Protein AF-A0A8D8B7C9-F1 (afdb_monomer)

Solvent-accessible surface area (backbone atoms only — not comparable to full-atom values): 8525 Å² total; per-residue (Å²): 134,60,73,68,59,58,44,65,77,42,42,70,59,55,51,51,50,50,52,49,50,54,52,50,52,53,52,49,51,52,52,48,53,50,51,50,52,52,51,51,52,49,51,51,50,59,73,62,40,43,78,42,57,62,85,55,77,93,59,80,90,53,69,95,54,54,70,44,76,46,68,85,86,81,70,84,76,58,47,71,43,76,97,74,72,44,74,42,88,53,95,72,89,80,90,82,82,73,45,82,40,80,44,81,46,79,48,77,48,81,64,81,82,62,103,82,61,98,69,77,58,77,46,75,49,79,45,78,46,78,47,81,83

Secondary structure (DSSP, 8-state):
--HHHHHHHTHHHHHHHHHHHHHHHHHHHHHHHHHHHHHHHHHHHHHHPEEEETTSPP-GGGTTS-EEEE-PPPPSSPEEEGGGTEEE--S--------EEEEEEEEEEE----TT-S---EEEEEEEEEEE-

InterPro domains:
  IPR012430 Transmembrane protein 43 family [PTHR13416] (4-133)

Foldseek 3Di:
DDPVVVCVVCVVVVVVVVVVVVVVVVVVVVVVVVVVVVVVVVVVLVVQEDEDEPPDDDDPVCVPTHYDYDYDDADDAWDADVVVGDTGRDPDDDDDDKDFDKDKDKDWDFDDDDPPDPDGPTDIDIDIDTDID

Nearest PDB structures (foldseek):
  3b07-assembly1_C  TM=4.022E-01  e=5.736E+00  Staphylococcus aureus subsp. aureus Mu50
  8jx2-assembly1_D  TM=3.044E-01  e=7.410E+00  Staphylococcus aureus
  4p24-assembly1_F  TM=3.008E-01  e=9.573E+00  Staphylococcus aureus subsp. aureus Mu50

Radius of gyration: 31.62 Å; Cα contacts (8 Å, |Δi|>4): 103; chains: 1; bounding box: 85×30×67 Å

Mean predicted aligned error: 12.76 Å

Structure (mmCIF, N/CA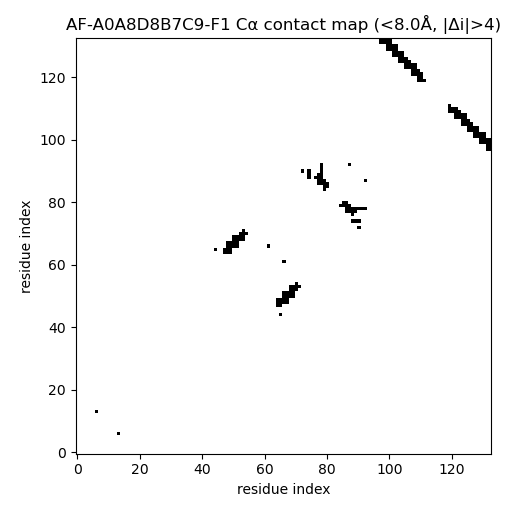/C/O backbone):
data_AF-A0A8D8B7C9-F1
#
_entry.id   AF-A0A8D8B7C9-F1
#
loop_
_atom_site.group_PDB
_atom_site.id
_atom_site.type_symbol
_atom_site.label_atom_id
_atom_site.label_alt_id
_atom_site.label_comp_id
_atom_site.label_asym_id
_atom_site.label_entity_id
_atom_site.label_seq_id
_atom_site.pdbx_PDB_ins_code
_atom_site.Cartn_x
_atom_site.Cartn_y
_atom_site.Cartn_z
_atom_site.occupancy
_atom_site.B_iso_or_equiv
_atom_site.auth_seq_id
_atom_site.auth_comp_id
_atom_site.auth_asym_id
_atom_site.auth_atom_id
_atom_site.pdbx_PDB_model_num
ATOM 1 N N . MET A 1 1 ? 55.943 -3.369 -12.521 1.00 52.41 1 MET A N 1
ATOM 2 C CA . MET A 1 1 ? 55.113 -2.208 -12.907 1.00 52.41 1 MET A CA 1
ATOM 3 C C . MET A 1 1 ? 54.452 -1.710 -11.633 1.00 52.41 1 MET A C 1
ATOM 5 O O . MET A 1 1 ? 53.649 -2.435 -11.064 1.00 52.41 1 MET A O 1
ATOM 9 N N . ASN A 1 2 ? 54.926 -0.595 -11.080 1.00 59.25 2 ASN A N 1
ATOM 10 C CA . ASN A 1 2 ? 54.588 -0.198 -9.711 1.00 59.25 2 ASN A CA 1
ATOM 11 C C . ASN A 1 2 ? 53.161 0.364 -9.653 1.00 59.25 2 ASN A C 1
ATOM 13 O O . ASN A 1 2 ? 52.805 1.220 -10.456 1.00 59.25 2 ASN A O 1
ATOM 17 N N . CYS A 1 3 ? 52.359 -0.096 -8.688 1.00 61.41 3 CYS A N 1
ATOM 18 C CA . CYS A 1 3 ? 50.959 0.314 -8.475 1.00 61.41 3 CYS A CA 1
ATOM 19 C C . CYS A 1 3 ? 50.785 1.848 -8.371 1.00 61.41 3 CYS A C 1
ATOM 21 O O . CYS A 1 3 ? 49.760 2.421 -8.737 1.00 61.41 3 CYS A O 1
ATOM 23 N N . THR A 1 4 ? 51.837 2.533 -7.927 1.00 70.31 4 THR A N 1
ATOM 24 C CA . THR A 1 4 ? 51.920 3.991 -7.811 1.00 70.31 4 THR A CA 1
ATOM 25 C C . THR A 1 4 ? 51.973 4.716 -9.163 1.00 70.31 4 THR A C 1
ATOM 27 O O . THR A 1 4 ? 51.430 5.812 -9.283 1.00 70.31 4 THR A O 1
ATOM 30 N N . GLU A 1 5 ? 52.565 4.109 -10.196 1.00 66.69 5 GLU A N 1
ATOM 31 C CA . GLU A 1 5 ? 52.658 4.668 -11.556 1.00 66.69 5 GLU A CA 1
ATOM 32 C C . GLU A 1 5 ? 51.298 4.603 -12.271 1.00 66.69 5 GLU A C 1
ATOM 34 O O . GLU A 1 5 ? 50.846 5.573 -12.883 1.00 66.69 5 GLU A O 1
ATOM 39 N N . THR A 1 6 ? 50.582 3.485 -12.112 1.00 67.56 6 THR A N 1
ATOM 40 C CA . THR A 1 6 ? 49.223 3.304 -12.648 1.00 67.56 6 THR A CA 1
ATOM 41 C C . THR A 1 6 ? 48.208 4.236 -11.981 1.00 67.56 6 THR A C 1
ATOM 43 O O . THR A 1 6 ? 47.317 4.761 -12.649 1.00 67.56 6 THR A O 1
ATOM 46 N N . LEU A 1 7 ? 48.373 4.506 -10.680 1.00 62.72 7 LEU A N 1
ATOM 47 C CA . LEU A 1 7 ? 47.547 5.454 -9.925 1.00 62.72 7 LEU A CA 1
ATOM 48 C C . LEU A 1 7 ? 47.747 6.901 -10.385 1.00 62.72 7 LEU A C 1
ATOM 50 O O . LEU A 1 7 ? 46.770 7.634 -10.504 1.00 62.72 7 LEU A O 1
ATOM 54 N N . LYS A 1 8 ? 48.985 7.306 -10.693 1.00 67.50 8 LYS A N 1
ATOM 55 C CA . LYS A 1 8 ? 49.274 8.640 -11.243 1.00 67.50 8 LYS A CA 1
ATOM 56 C C . LYS A 1 8 ? 48.687 8.829 -12.642 1.00 67.50 8 LYS A C 1
ATOM 58 O O . LYS A 1 8 ? 48.108 9.874 -12.916 1.00 67.50 8 LYS A O 1
ATOM 63 N N . SER A 1 9 ? 48.784 7.817 -13.508 1.00 74.56 9 SER A N 1
ATOM 64 C CA . SER A 1 9 ? 48.241 7.888 -14.874 1.00 74.56 9 SER A CA 1
ATOM 65 C C . SER A 1 9 ? 46.703 7.938 -14.905 1.00 74.56 9 SER A C 1
ATOM 67 O O . SER A 1 9 ? 46.122 8.606 -15.757 1.00 74.56 9 SER A O 1
ATOM 69 N N . CYS A 1 10 ? 46.030 7.291 -13.945 1.00 80.00 10 CYS A N 1
ATOM 70 C CA . CYS A 1 10 ? 44.565 7.216 -13.870 1.00 80.00 10 CYS A CA 1
ATOM 71 C C . CYS A 1 10 ? 43.935 8.007 -12.705 1.00 80.00 10 CYS A C 1
ATOM 73 O O . CYS A 1 10 ? 42.772 7.768 -12.386 1.00 80.00 10 CYS A O 1
ATOM 75 N N . TRP A 1 11 ? 44.655 8.960 -12.104 1.00 84.69 11 TRP A N 1
ATOM 76 C CA . TRP A 1 11 ? 44.276 9.635 -10.849 1.00 84.69 11 TRP A CA 1
AT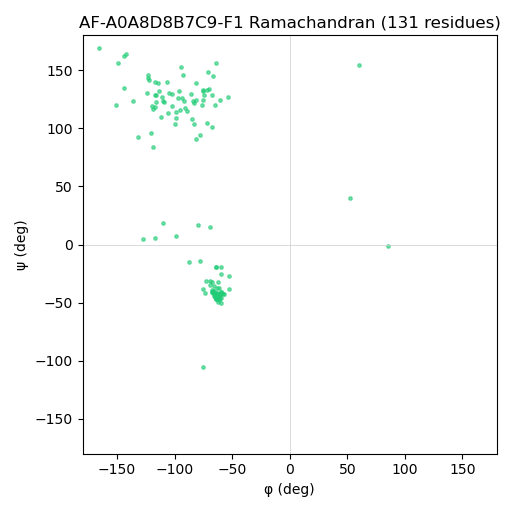OM 77 C C . TRP A 1 11 ? 42.859 10.235 -10.845 1.00 84.69 11 TRP A C 1
ATOM 79 O O . TRP A 1 11 ? 42.141 10.135 -9.852 1.00 84.69 11 TRP A O 1
ATOM 89 N N . LEU A 1 12 ? 42.429 10.801 -11.978 1.00 88.19 12 LEU A N 1
ATOM 90 C 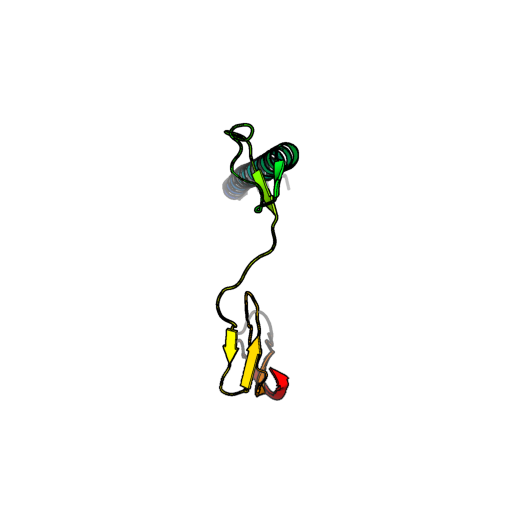CA . LEU A 1 12 ? 41.096 11.380 -12.139 1.00 88.19 12 LEU A CA 1
ATOM 91 C C . LEU A 1 12 ? 39.991 10.319 -12.019 1.00 88.19 12 LEU A C 1
ATOM 93 O O . LEU A 1 12 ? 38.979 10.551 -11.362 1.00 88.19 12 LEU A O 1
ATOM 97 N N . LYS A 1 13 ? 40.188 9.136 -12.616 1.00 90.19 13 LYS A N 1
ATOM 98 C CA . LYS A 1 13 ? 39.208 8.039 -12.569 1.00 90.19 13 LYS A CA 1
ATOM 99 C C . LYS A 1 13 ? 39.086 7.480 -11.155 1.00 90.19 13 LYS A C 1
ATOM 101 O O . LYS A 1 13 ? 37.977 7.218 -10.700 1.00 90.19 13 LYS A O 1
ATOM 106 N N . THR A 1 14 ? 40.205 7.341 -10.446 1.00 89.50 14 THR A N 1
ATOM 107 C CA . THR A 1 14 ? 40.219 6.890 -9.049 1.00 89.50 14 THR A CA 1
ATOM 108 C C . THR A 1 14 ? 39.548 7.897 -8.119 1.00 89.50 14 THR A C 1
ATOM 110 O O . THR A 1 14 ? 38.788 7.490 -7.245 1.00 89.50 14 THR A O 1
ATOM 113 N N . LEU A 1 15 ? 39.760 9.201 -8.332 1.00 91.88 15 LEU A N 1
ATOM 114 C CA . LEU A 1 15 ? 39.091 10.256 -7.566 1.00 91.88 15 LEU A CA 1
ATOM 115 C C . LEU A 1 15 ? 37.572 10.242 -7.786 1.00 91.88 15 LEU A C 1
ATOM 117 O O . LEU A 1 15 ? 36.813 10.266 -6.821 1.00 91.88 15 LEU A O 1
ATOM 121 N N . ILE A 1 16 ? 37.125 10.152 -9.043 1.00 95.00 16 ILE A N 1
ATOM 122 C CA . ILE A 1 16 ? 35.696 10.057 -9.375 1.00 95.00 16 ILE A CA 1
ATOM 123 C C . ILE A 1 16 ? 35.088 8.791 -8.760 1.00 95.00 16 ILE A C 1
ATOM 125 O O . ILE A 1 16 ? 34.018 8.861 -8.160 1.00 95.00 16 ILE A O 1
ATOM 129 N N . GLY A 1 17 ? 35.779 7.651 -8.849 1.00 95.00 17 GLY A N 1
ATOM 130 C CA . GLY A 1 17 ? 35.342 6.402 -8.224 1.00 95.00 17 GLY A CA 1
ATOM 131 C C . GLY A 1 17 ? 35.193 6.520 -6.706 1.00 95.00 17 GLY A C 1
ATOM 132 O O . GLY A 1 17 ? 34.202 6.050 -6.155 1.00 95.00 17 GLY A O 1
ATOM 133 N N . LEU A 1 18 ? 36.124 7.204 -6.033 1.00 95.12 18 LEU A N 1
ATOM 134 C CA . LEU A 1 18 ? 36.048 7.451 -4.592 1.00 95.12 18 LEU A CA 1
ATOM 135 C C . LEU A 1 18 ? 34.859 8.353 -4.228 1.00 95.12 18 LEU A C 1
ATOM 137 O O . LEU A 1 18 ? 34.140 8.062 -3.275 1.00 95.12 18 LEU A O 1
ATOM 141 N N . ILE A 1 19 ? 34.620 9.415 -5.003 1.00 96.81 19 ILE A N 1
ATOM 142 C CA . ILE A 1 19 ? 33.471 10.309 -4.804 1.00 96.81 19 ILE A CA 1
ATOM 143 C C . ILE A 1 19 ? 32.158 9.544 -4.991 1.00 96.81 19 ILE A C 1
ATOM 145 O O . ILE A 1 19 ? 31.268 9.658 -4.153 1.00 96.81 19 ILE A O 1
ATOM 149 N N . LEU A 1 20 ? 32.042 8.741 -6.053 1.00 97.06 20 LEU A N 1
ATOM 150 C CA . LEU A 1 20 ? 30.854 7.926 -6.311 1.00 97.06 20 LEU A CA 1
ATOM 151 C C . LEU A 1 20 ? 30.624 6.883 -5.215 1.00 97.06 20 LEU A C 1
ATOM 153 O O . LEU A 1 20 ? 29.478 6.663 -4.835 1.00 97.06 20 LEU A O 1
ATOM 157 N N . LEU A 1 21 ? 31.689 6.283 -4.676 1.00 97.12 21 LEU A N 1
ATOM 158 C CA . LEU A 1 21 ? 31.594 5.348 -3.556 1.00 97.12 21 LEU A CA 1
ATOM 159 C C . LEU A 1 21 ? 31.028 6.046 -2.316 1.00 97.12 21 LEU A C 1
ATOM 161 O O . LEU A 1 21 ? 30.070 5.556 -1.726 1.00 97.12 21 LEU A O 1
ATOM 165 N N . ILE A 1 22 ? 31.570 7.210 -1.947 1.00 97.75 22 ILE A N 1
ATOM 166 C CA . ILE A 1 22 ? 31.090 7.974 -0.787 1.00 97.75 22 ILE A CA 1
ATOM 167 C C . ILE A 1 22 ? 29.640 8.423 -1.001 1.00 97.75 22 ILE A C 1
ATOM 169 O O . ILE A 1 22 ? 28.803 8.239 -0.121 1.00 97.75 22 ILE A O 1
ATOM 173 N N . ALA A 1 23 ? 29.325 8.969 -2.177 1.00 97.88 23 ALA A N 1
ATOM 174 C CA . ALA A 1 23 ? 27.976 9.410 -2.510 1.00 97.88 23 ALA A CA 1
ATOM 175 C C . ALA A 1 23 ? 26.972 8.247 -2.465 1.00 97.88 23 ALA A C 1
ATOM 177 O O . ALA A 1 23 ? 25.917 8.379 -1.847 1.00 97.88 23 ALA A O 1
ATOM 178 N N . GLY A 1 24 ? 27.318 7.099 -3.057 1.00 97.69 24 GLY A N 1
ATOM 179 C CA . GLY A 1 24 ? 26.500 5.888 -3.032 1.00 97.69 24 GLY A CA 1
ATOM 180 C C . GLY A 1 24 ? 26.246 5.393 -1.610 1.00 97.69 24 GLY A C 1
ATOM 181 O O . GLY A 1 24 ? 25.097 5.148 -1.250 1.00 97.69 24 GLY A O 1
ATOM 182 N N . SER A 1 25 ? 27.284 5.339 -0.772 1.00 9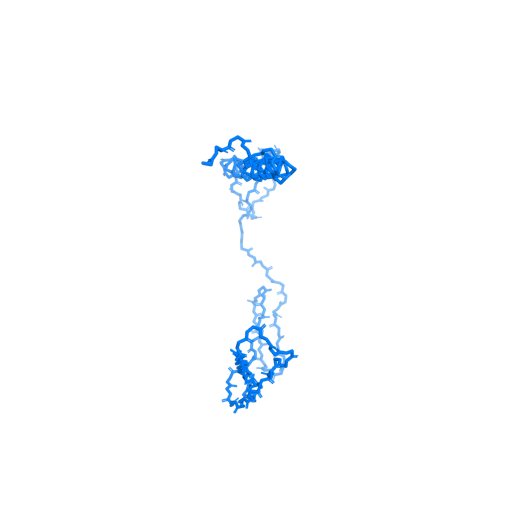7.44 25 SER A N 1
ATOM 183 C CA . SER A 1 25 ? 27.151 4.973 0.643 1.00 97.44 25 SER A CA 1
ATOM 184 C C . SER A 1 25 ? 26.237 5.933 1.411 1.00 97.44 25 SER A C 1
ATOM 186 O O . SER A 1 25 ? 25.388 5.481 2.175 1.00 97.44 25 SER A O 1
ATOM 188 N N . CYS A 1 26 ? 26.346 7.246 1.182 1.00 97.50 26 CYS A N 1
ATOM 189 C CA . CYS A 1 26 ? 25.453 8.232 1.798 1.00 97.50 26 CYS A CA 1
ATOM 190 C C . CYS A 1 26 ? 23.991 8.046 1.366 1.00 97.50 26 CYS A C 1
ATOM 192 O O . CYS A 1 26 ? 23.091 8.134 2.202 1.00 97.50 26 CYS A O 1
ATOM 194 N N . VAL A 1 27 ? 23.741 7.774 0.080 1.00 97.69 27 VAL A N 1
ATOM 195 C CA . VAL A 1 27 ? 22.385 7.513 -0.433 1.00 97.69 27 VAL A CA 1
ATOM 196 C C . VAL A 1 27 ? 21.801 6.240 0.178 1.00 97.69 27 VAL A C 1
ATOM 198 O O . VAL A 1 27 ? 20.644 6.242 0.595 1.00 97.69 27 VAL A O 1
ATOM 201 N N . LEU A 1 28 ? 22.593 5.169 0.271 1.00 96.50 28 LEU A N 1
ATOM 202 C CA . LEU A 1 28 ? 22.163 3.922 0.905 1.00 96.50 28 LEU A CA 1
ATOM 203 C C . LEU A 1 28 ? 21.812 4.143 2.376 1.00 96.50 28 LEU A C 1
ATOM 205 O O . LEU A 1 28 ? 20.715 3.783 2.793 1.00 96.50 28 LEU A O 1
ATOM 209 N N . PHE A 1 29 ? 22.679 4.828 3.124 1.00 97.12 29 PHE A N 1
ATOM 210 C CA . PHE A 1 29 ? 22.422 5.140 4.527 1.00 97.12 29 PHE A CA 1
ATOM 211 C C . PHE A 1 29 ? 21.149 5.976 4.710 1.00 97.12 29 PHE A C 1
ATOM 213 O O . PHE A 1 29 ? 20.355 5.707 5.608 1.00 97.12 29 PHE A O 1
ATOM 220 N N . TYR A 1 30 ? 20.906 6.960 3.839 1.00 97.19 30 TYR A N 1
ATOM 221 C CA . TYR A 1 30 ? 19.677 7.754 3.880 1.00 97.19 30 TYR A CA 1
ATOM 222 C C . TYR A 1 30 ? 18.423 6.904 3.622 1.00 97.19 30 TYR A C 1
ATOM 224 O O . TYR A 1 30 ? 17.416 7.052 4.319 1.00 97.19 30 TYR A O 1
ATOM 232 N N . ASN A 1 31 ? 18.484 5.995 2.645 1.00 97.06 31 ASN A N 1
ATOM 233 C CA . ASN A 1 31 ? 17.376 5.094 2.335 1.00 97.06 31 ASN A CA 1
ATOM 234 C C . ASN A 1 31 ? 17.087 4.133 3.494 1.00 97.06 31 ASN A C 1
ATOM 236 O O . ASN A 1 31 ? 15.926 3.958 3.864 1.00 97.06 31 ASN A O 1
ATOM 240 N N . GLU A 1 32 ? 18.126 3.554 4.095 1.00 96.06 32 GLU A N 1
ATOM 241 C CA . GLU A 1 32 ? 17.993 2.658 5.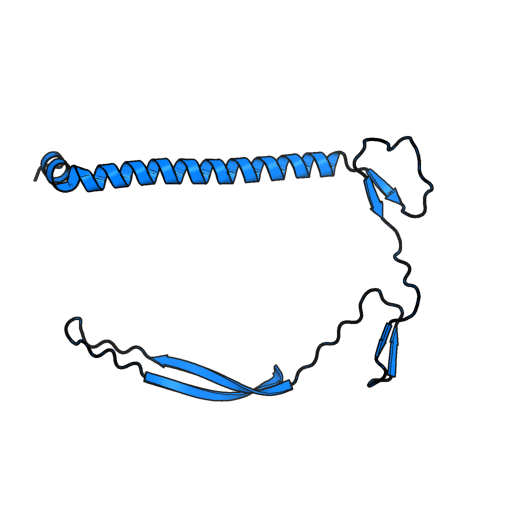245 1.00 96.06 32 GLU A CA 1
ATOM 242 C C . GLU A 1 32 ? 17.466 3.393 6.478 1.00 96.06 32 GLU A C 1
ATOM 244 O O . GLU A 1 32 ? 16.527 2.920 7.113 1.00 96.06 32 GLU A O 1
ATOM 249 N N . ALA A 1 33 ? 17.988 4.585 6.780 1.00 95.69 33 ALA A N 1
ATOM 250 C CA . ALA A 1 33 ? 17.509 5.397 7.895 1.00 95.69 33 ALA A CA 1
ATOM 251 C C . ALA A 1 33 ? 16.017 5.735 7.753 1.00 95.69 33 ALA A C 1
ATOM 253 O O . ALA A 1 33 ? 15.261 5.639 8.723 1.00 95.69 33 ALA A O 1
ATOM 254 N N . ARG A 1 34 ? 15.565 6.072 6.536 1.00 95.94 34 ARG A N 1
ATOM 255 C CA . ARG A 1 34 ? 14.140 6.287 6.257 1.00 95.94 34 ARG A CA 1
ATOM 256 C C . ARG A 1 34 ? 13.334 5.002 6.459 1.00 95.94 34 ARG A C 1
ATOM 258 O O . ARG A 1 34 ? 12.290 5.060 7.101 1.00 95.94 34 ARG A O 1
ATOM 265 N N . ALA A 1 35 ? 13.815 3.867 5.950 1.00 94.94 35 ALA A N 1
ATOM 266 C CA . ALA A 1 35 ? 13.137 2.580 6.099 1.00 94.94 35 ALA A CA 1
ATOM 267 C C . ALA A 1 35 ? 12.992 2.175 7.577 1.00 94.94 35 ALA A C 1
ATOM 269 O O . ALA A 1 35 ? 11.907 1.782 8.010 1.00 94.94 35 ALA A O 1
ATOM 270 N N . ILE A 1 36 ? 14.049 2.349 8.373 1.00 95.81 36 ILE A N 1
ATOM 271 C CA . ILE A 1 36 ? 14.038 2.077 9.814 1.00 95.81 36 ILE A CA 1
ATOM 272 C C . ILE A 1 36 ? 13.065 3.016 10.527 1.00 95.81 36 ILE A C 1
ATOM 274 O O . ILE A 1 36 ? 12.235 2.547 11.299 1.00 95.81 36 ILE A O 1
ATOM 278 N N . SER A 1 37 ? 13.107 4.321 10.237 1.00 94.75 37 SER A N 1
ATOM 279 C CA . SER A 1 37 ? 12.181 5.286 10.840 1.00 94.75 37 SER A CA 1
ATOM 280 C C . SER A 1 37 ? 10.724 4.916 10.570 1.00 94.75 37 SER A C 1
ATOM 282 O O . SER A 1 37 ? 9.914 4.980 11.490 1.00 94.75 37 SER A O 1
ATOM 284 N N . THR A 1 38 ? 10.396 4.493 9.343 1.00 95.31 38 THR A N 1
ATOM 285 C CA . THR A 1 38 ? 9.035 4.056 9.009 1.00 95.31 38 THR A CA 1
ATOM 286 C C . THR A 1 38 ? 8.642 2.771 9.725 1.00 95.31 38 THR A C 1
ATOM 288 O O . THR A 1 38 ? 7.520 2.674 10.215 1.00 95.31 38 THR A O 1
ATOM 291 N N . ALA A 1 39 ? 9.557 1.802 9.822 1.00 95.12 39 ALA A N 1
ATOM 292 C CA . ALA A 1 39 ? 9.293 0.538 10.498 1.00 95.12 39 ALA A CA 1
ATOM 293 C C . ALA A 1 39 ? 9.039 0.755 11.996 1.00 95.12 39 ALA A C 1
ATOM 295 O O . ALA A 1 39 ? 8.048 0.258 12.521 1.00 95.12 39 ALA A O 1
ATOM 296 N N . VAL A 1 40 ? 9.873 1.565 12.657 1.00 95.44 40 VAL A N 1
ATOM 297 C CA . VAL A 1 40 ? 9.712 1.906 14.078 1.00 95.44 40 VAL A CA 1
ATOM 298 C C . VAL A 1 40 ? 8.415 2.675 14.319 1.00 95.44 40 VAL A C 1
ATOM 300 O O . VAL A 1 40 ? 7.660 2.296 15.206 1.00 95.44 40 VAL A O 1
ATOM 303 N N . SER A 1 41 ? 8.104 3.690 13.502 1.00 93.50 41 SER A N 1
ATOM 304 C CA . SER A 1 41 ? 6.848 4.438 13.659 1.00 93.50 41 SER A CA 1
ATOM 305 C C . SER A 1 41 ? 5.612 3.563 13.458 1.00 93.50 41 SER A C 1
ATOM 307 O O . SER A 1 41 ? 4.581 3.802 14.077 1.00 93.50 41 SER A O 1
ATOM 309 N N . LEU A 1 42 ? 5.697 2.555 12.582 1.00 93.25 42 LEU A N 1
ATOM 310 C CA . LEU A 1 42 ? 4.587 1.644 12.328 1.00 93.25 42 LEU A CA 1
ATOM 311 C C . LEU A 1 42 ? 4.411 0.650 13.478 1.00 93.25 42 LEU A C 1
ATOM 313 O O . LEU A 1 42 ? 3.277 0.360 13.838 1.00 93.25 42 LEU A O 1
ATOM 317 N N . GLU A 1 43 ? 5.509 0.161 14.057 1.00 94.06 43 GLU A N 1
ATOM 318 C CA . GLU A 1 43 ? 5.482 -0.712 15.234 1.00 94.06 43 GLU A CA 1
ATOM 319 C C . GLU A 1 43 ? 4.917 0.023 16.457 1.00 94.06 43 GLU A C 1
ATOM 321 O O . GLU A 1 43 ? 4.039 -0.499 17.138 1.00 94.06 43 GLU A O 1
ATOM 326 N N . GLU A 1 44 ? 5.357 1.263 16.695 1.00 90.94 44 GLU A N 1
ATOM 327 C CA . GLU A 1 44 ? 4.823 2.132 17.751 1.00 90.94 44 GLU A CA 1
ATOM 328 C C . GLU A 1 44 ? 3.327 2.390 17.542 1.00 90.94 44 GLU A C 1
ATOM 330 O O . GLU A 1 44 ? 2.517 2.122 18.430 1.00 90.94 44 GLU A O 1
ATOM 335 N N . ALA A 1 45 ? 2.937 2.796 16.329 1.00 90.44 45 ALA A 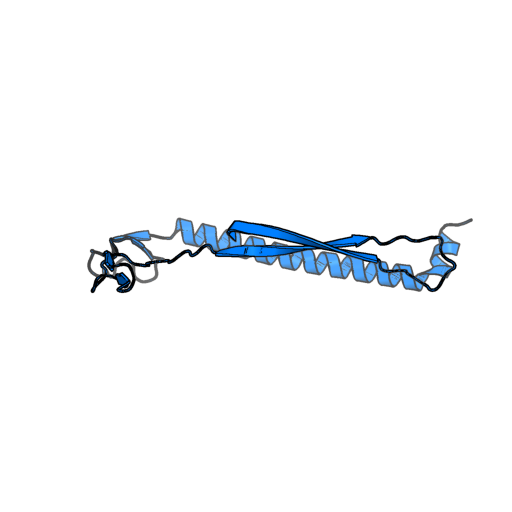N 1
ATOM 336 C CA . ALA A 1 45 ? 1.538 2.989 15.970 1.00 90.44 45 ALA A CA 1
ATOM 337 C C . ALA A 1 45 ? 0.714 1.706 16.159 1.00 90.44 45 ALA A C 1
ATOM 339 O O . ALA A 1 45 ? -0.398 1.755 16.673 1.00 90.44 45 ALA A O 1
ATOM 340 N N . PHE A 1 46 ? 1.238 0.544 15.770 1.00 89.38 46 PHE A N 1
ATOM 341 C CA . PHE A 1 46 ? 0.542 -0.729 15.930 1.00 89.38 46 PHE A CA 1
ATOM 342 C C . PHE A 1 46 ? 0.394 -1.132 17.404 1.00 89.38 46 PHE A C 1
ATOM 344 O O . PHE A 1 46 ? -0.664 -1.627 17.789 1.00 89.38 46 PHE A O 1
ATOM 351 N N . GLY A 1 47 ? 1.416 -0.890 18.231 1.00 88.75 47 GLY A N 1
ATOM 352 C CA . GLY A 1 47 ? 1.390 -1.171 19.667 1.00 88.75 47 GLY A CA 1
ATOM 353 C C . GLY A 1 47 ? 0.446 -0.260 20.456 1.00 88.75 47 GLY A C 1
ATOM 354 O O . GLY A 1 47 ? -0.192 -0.717 21.404 1.00 88.75 47 GLY A O 1
ATOM 355 N N . GLU A 1 48 ? 0.323 1.007 20.057 1.00 89.75 48 GLU A N 1
ATOM 356 C CA . GLU A 1 48 ? -0.574 1.978 20.696 1.00 89.75 48 GLU A CA 1
ATOM 357 C C . GLU A 1 48 ? -2.003 1.972 20.128 1.00 89.75 48 GLU A C 1
ATOM 359 O O . GLU A 1 48 ? -2.920 2.514 20.751 1.00 89.75 48 GLU A O 1
ATOM 364 N N . ALA A 1 49 ? -2.222 1.363 18.958 1.00 91.12 49 ALA A N 1
ATOM 365 C CA . ALA A 1 49 ? -3.520 1.362 18.298 1.00 91.12 49 ALA A CA 1
ATOM 366 C C . ALA A 1 49 ? -4.585 0.610 19.111 1.00 91.12 49 ALA A C 1
ATOM 368 O O . ALA A 1 49 ? -4.525 -0.604 19.319 1.00 91.12 49 ALA A O 1
ATOM 369 N N . VAL A 1 50 ? -5.650 1.319 19.483 1.00 90.75 50 VAL A N 1
ATOM 370 C CA . VAL A 1 50 ? -6.809 0.723 20.151 1.00 90.75 50 VAL A CA 1
ATOM 371 C C . VAL A 1 50 ? -7.838 0.306 19.109 1.00 90.75 50 VAL A C 1
ATOM 373 O O . VAL A 1 50 ? -8.311 1.127 18.324 1.00 90.75 50 VAL A O 1
ATOM 376 N N . THR A 1 51 ? -8.231 -0.971 19.104 1.00 90.00 51 THR A N 1
ATOM 377 C CA . THR A 1 51 ? -9.314 -1.430 18.223 1.00 90.00 51 THR A CA 1
ATOM 378 C C . THR A 1 51 ? -10.676 -1.158 18.856 1.00 90.00 51 THR A C 1
ATOM 380 O O . THR A 1 51 ? -10.970 -1.664 19.939 1.00 90.00 51 THR A O 1
ATOM 383 N N . VAL A 1 52 ? -11.526 -0.396 18.167 1.00 91.44 52 VAL A N 1
ATOM 384 C CA . VAL A 1 52 ? -12.869 -0.017 18.631 1.00 91.44 52 VAL A CA 1
ATOM 385 C C . VAL A 1 52 ? -13.921 -0.479 17.622 1.00 91.44 52 VAL A C 1
ATOM 387 O O . VAL A 1 52 ? -13.702 -0.429 16.410 1.00 91.44 52 VAL A O 1
ATOM 390 N N . SER A 1 53 ? -15.069 -0.958 18.118 1.00 89.19 53 SER A N 1
ATOM 391 C CA . SER A 1 53 ? -16.201 -1.303 17.250 1.00 89.19 53 SER A CA 1
ATOM 392 C C . SER A 1 53 ? -16.829 -0.040 16.667 1.00 89.19 53 SER A C 1
ATOM 394 O O . SER A 1 53 ? -17.112 0.895 17.414 1.00 89.19 53 SER A O 1
ATOM 396 N N . ALA A 1 54 ? -17.104 -0.031 15.363 1.00 85.88 54 ALA A N 1
ATOM 397 C CA . ALA A 1 54 ? -17.795 1.076 14.699 1.00 85.88 54 ALA A CA 1
ATOM 398 C C . ALA A 1 54 ? -19.238 1.279 15.205 1.00 85.88 54 ALA A C 1
ATOM 400 O O . ALA A 1 54 ? -19.797 2.357 15.033 1.00 85.88 54 ALA A O 1
ATOM 401 N N . ASP A 1 55 ? -19.821 0.262 15.848 1.00 85.88 55 ASP A N 1
ATOM 402 C CA . ASP A 1 55 ? -21.173 0.323 16.413 1.00 85.88 55 ASP A CA 1
ATOM 403 C C . ASP A 1 55 ? -21.227 1.080 17.753 1.00 85.88 55 ASP A C 1
ATOM 405 O O . ASP A 1 55 ? -22.308 1.423 18.235 1.00 85.88 55 ASP A O 1
ATOM 409 N N . ASN A 1 56 ? -20.072 1.329 18.382 1.00 84.75 56 ASN A N 1
ATOM 410 C CA . ASN A 1 56 ? -20.015 2.013 19.668 1.00 84.75 56 ASN A CA 1
ATOM 411 C C . ASN A 1 56 ? -20.103 3.538 19.484 1.00 84.75 56 ASN A C 1
ATOM 413 O O . ASN A 1 56 ? -19.451 4.089 18.594 1.00 84.75 56 ASN A O 1
ATOM 417 N N . PRO A 1 57 ? -20.853 4.248 20.347 1.00 81.25 57 PRO A N 1
ATOM 418 C CA . PRO A 1 57 ? -20.870 5.703 20.333 1.00 81.25 57 PRO A CA 1
ATOM 419 C C . PRO A 1 57 ? -19.492 6.268 20.694 1.00 81.25 57 PRO A C 1
ATOM 421 O O . PRO A 1 57 ? -18.692 5.625 21.375 1.00 81.25 57 PRO A O 1
ATOM 424 N N . TYR A 1 58 ? -19.242 7.502 20.258 1.00 81.31 58 TYR A N 1
ATOM 425 C CA . TYR A 1 58 ? -18.018 8.235 20.567 1.00 81.31 58 TYR A CA 1
ATOM 426 C C . TYR A 1 58 ? -17.750 8.290 22.080 1.00 81.31 58 TYR A C 1
ATOM 428 O O . TYR A 1 58 ? -18.598 8.749 22.849 1.00 81.31 58 TYR A O 1
ATOM 436 N N . ASP A 1 59 ? -16.550 7.875 22.488 1.00 85.56 59 ASP A N 1
ATOM 437 C CA . ASP A 1 59 ? -16.072 7.954 23.868 1.00 85.56 59 ASP A CA 1
ATOM 438 C C . ASP A 1 59 ? -14.863 8.898 23.938 1.00 85.56 59 ASP A C 1
ATOM 440 O O . ASP A 1 59 ? -13.842 8.677 23.283 1.00 85.56 59 ASP A O 1
ATOM 444 N N . ARG A 1 60 ? -14.968 9.944 24.769 1.00 87.12 60 ARG A N 1
ATOM 445 C CA . ARG A 1 60 ? -13.903 10.942 24.985 1.00 87.12 60 ARG A CA 1
ATOM 446 C C . ARG A 1 60 ? -12.608 10.327 25.515 1.00 87.12 60 ARG A C 1
ATOM 448 O O . ARG A 1 60 ? -11.555 10.941 25.416 1.00 87.12 60 ARG A O 1
ATOM 455 N N . ARG A 1 61 ? -12.664 9.120 26.084 1.00 87.38 61 ARG A N 1
ATOM 456 C CA . ARG A 1 61 ? -11.491 8.414 26.622 1.00 87.38 61 ARG A CA 1
ATOM 457 C C . ARG A 1 61 ? -10.443 8.053 25.569 1.00 87.38 61 ARG A C 1
ATOM 459 O O . ARG A 1 61 ? -9.312 7.783 25.955 1.00 87.38 61 ARG A O 1
ATOM 466 N N . PHE A 1 62 ? -10.807 8.035 24.287 1.00 85.44 62 PHE A N 1
ATOM 467 C CA . PHE A 1 62 ? -9.885 7.745 23.185 1.00 85.44 62 PHE A CA 1
ATOM 468 C C . PHE A 1 62 ? -9.369 9.009 22.473 1.00 85.44 62 PHE A C 1
ATOM 470 O O . PHE A 1 62 ? -8.706 8.905 21.442 1.00 85.44 62 PHE A O 1
ATOM 477 N N . GLU A 1 63 ? -9.666 10.209 22.990 1.00 87.06 63 GLU A N 1
ATOM 478 C CA . GLU A 1 63 ? -9.137 11.460 22.436 1.00 87.06 63 GLU A CA 1
ATOM 479 C C . GLU A 1 63 ? -7.602 11.479 22.491 1.00 87.06 63 GLU A C 1
ATOM 481 O O . GLU A 1 63 ? -6.999 11.316 23.550 1.00 87.06 63 GLU A O 1
ATOM 486 N N . GLY A 1 64 ? -6.966 11.688 21.334 1.00 85.44 64 GLY A N 1
ATOM 487 C CA . GLY A 1 64 ? -5.506 11.717 21.202 1.00 85.44 64 GLY A CA 1
ATOM 488 C C . GLY A 1 64 ? -4.842 10.348 21.019 1.00 85.44 64 GLY A C 1
ATOM 489 O O . GLY A 1 64 ? -3.630 10.303 20.834 1.00 85.44 64 GLY A O 1
ATOM 490 N N . SER A 1 65 ? -5.603 9.250 21.026 1.00 87.81 65 SER A N 1
ATOM 491 C CA . SER A 1 65 ? -5.092 7.904 20.738 1.00 87.81 65 SER A CA 1
ATOM 492 C C . SER A 1 65 ? -5.280 7.522 19.268 1.00 87.81 65 SER A C 1
ATOM 494 O O . SER A 1 65 ? -6.220 7.971 18.606 1.00 87.81 65 SER A O 1
ATOM 496 N N . LEU A 1 66 ? -4.416 6.644 18.753 1.00 90.56 66 LEU A N 1
ATOM 497 C CA . LEU A 1 66 ? -4.621 6.019 17.449 1.00 90.56 66 LEU A CA 1
ATOM 498 C C . LEU A 1 66 ? -5.705 4.938 17.565 1.00 90.56 66 LEU A C 1
ATOM 500 O O . LEU A 1 66 ? -5.600 4.025 18.383 1.00 90.56 66 LEU A O 1
ATOM 504 N N . ILE A 1 67 ? -6.756 5.034 16.748 1.00 91.00 67 ILE A N 1
ATOM 505 C CA . ILE A 1 67 ? -7.899 4.116 16.801 1.00 91.00 67 ILE A CA 1
ATOM 506 C C . ILE A 1 67 ? -7.990 3.324 15.500 1.00 91.00 67 ILE A C 1
ATOM 508 O O . ILE A 1 67 ? -8.042 3.890 14.408 1.00 91.00 67 ILE A O 1
ATOM 512 N N . HIS A 1 68 ? -8.085 2.005 15.628 1.00 90.56 68 HIS A N 1
ATOM 513 C CA . HIS A 1 68 ? -8.439 1.100 14.546 1.00 90.56 68 HIS A CA 1
ATOM 514 C C . HIS A 1 68 ? -9.930 0.749 14.642 1.00 90.56 68 HIS A C 1
ATOM 516 O O . HIS A 1 68 ? -10.360 0.032 15.545 1.00 90.56 68 HIS A O 1
ATOM 522 N N . LEU A 1 69 ? -10.746 1.264 13.721 1.00 90.44 69 LEU A N 1
ATOM 523 C CA . LEU A 1 69 ? -12.183 0.987 13.711 1.00 90.44 69 LEU A CA 1
ATOM 524 C C . LEU A 1 69 ? -12.488 -0.310 12.964 1.00 90.44 69 LEU A C 1
ATOM 526 O O . LEU A 1 69 ? -12.086 -0.491 11.815 1.00 90.44 69 LEU A O 1
ATOM 530 N N . LYS A 1 70 ? -13.258 -1.189 13.603 1.00 90.44 70 LYS A N 1
ATOM 531 C CA . LYS A 1 70 ? -13.731 -2.445 13.018 1.00 90.44 70 LYS A CA 1
ATOM 532 C C . LYS A 1 70 ? -15.250 -2.501 13.091 1.00 90.44 70 LYS A C 1
ATOM 534 O O . LYS A 1 70 ? -15.821 -2.310 14.155 1.00 90.44 70 LYS A O 1
ATOM 539 N N . GLY A 1 71 ? -15.913 -2.818 11.987 1.00 90.19 71 GLY A N 1
ATOM 540 C CA . GLY A 1 71 ? -17.368 -2.942 11.962 1.00 90.19 71 GLY A CA 1
ATOM 541 C C . GLY A 1 71 ? -17.869 -3.633 10.707 1.00 90.19 71 GLY A C 1
ATOM 542 O O . GLY A 1 71 ? -17.109 -3.859 9.762 1.00 90.19 71 GLY A O 1
ATOM 543 N N . SER A 1 72 ? -19.153 -3.983 10.713 1.00 88.12 72 SER A N 1
ATOM 544 C CA . SER A 1 72 ? -19.819 -4.476 9.511 1.00 88.12 72 SER A CA 1
ATOM 545 C C . SER A 1 72 ? -20.015 -3.326 8.527 1.00 88.12 72 SER A C 1
ATOM 547 O O . SER A 1 72 ? -20.489 -2.255 8.900 1.00 88.12 72 SER A O 1
ATOM 549 N N . ILE A 1 73 ? -19.682 -3.546 7.256 1.00 86.81 73 ILE A N 1
ATOM 550 C CA . ILE A 1 73 ? -19.979 -2.579 6.201 1.00 86.81 73 ILE A CA 1
ATOM 551 C C . ILE A 1 73 ? -21.431 -2.746 5.757 1.00 86.81 73 ILE A C 1
ATOM 553 O O . ILE A 1 73 ? -21.854 -3.837 5.377 1.00 86.81 73 ILE A O 1
ATOM 557 N N . VAL A 1 74 ? -22.198 -1.661 5.820 1.00 87.75 74 VAL A N 1
ATOM 558 C CA . VAL A 1 74 ? -23.575 -1.623 5.328 1.00 87.75 74 VAL A CA 1
ATOM 559 C C . VAL A 1 74 ? -23.567 -0.919 3.980 1.00 87.75 74 VAL A C 1
ATOM 561 O O . VAL A 1 74 ? -23.153 0.233 3.870 1.00 87.75 74 VAL A O 1
ATOM 564 N N . THR A 1 75 ? -23.995 -1.625 2.940 1.00 90.94 75 THR A N 1
ATOM 565 C CA . THR A 1 75 ? -24.224 -1.040 1.617 1.00 90.94 75 THR A CA 1
ATOM 566 C C . THR A 1 75 ? -25.683 -0.609 1.511 1.00 90.94 75 THR A C 1
ATOM 568 O O . THR A 1 75 ? -26.551 -1.246 2.106 1.00 90.94 75 THR A O 1
ATOM 571 N N . GLY A 1 76 ? -25.947 0.485 0.794 1.00 90.50 76 GLY A N 1
ATOM 572 C CA . GLY A 1 76 ? -27.303 0.979 0.552 1.00 90.50 76 GLY A CA 1
ATOM 573 C C . GLY A 1 76 ? -28.023 0.122 -0.485 1.00 90.50 76 GLY A C 1
ATOM 574 O O . GLY A 1 76 ? -28.430 -1.004 -0.206 1.00 90.50 76 GLY A O 1
ATOM 575 N N . GLU A 1 77 ? -28.162 0.651 -1.694 1.00 92.81 77 GLU A N 1
ATOM 576 C CA . GLU A 1 77 ? -28.783 -0.067 -2.808 1.00 92.81 77 GLU A CA 1
ATOM 577 C C . GLU A 1 77 ? -27.895 -1.219 -3.323 1.00 92.81 77 GLU A C 1
ATOM 579 O O . GLU A 1 77 ? -26.662 -1.125 -3.261 1.00 92.81 77 GLU A O 1
ATOM 584 N N . PRO A 1 78 ? -28.496 -2.313 -3.832 1.00 93.75 78 PRO A N 1
ATOM 585 C CA . PRO A 1 78 ? -27.747 -3.415 -4.420 1.00 93.75 78 PRO A CA 1
ATOM 586 C C . PRO A 1 78 ? -27.055 -2.974 -5.713 1.00 93.75 78 PRO A C 1
ATOM 588 O O . PRO A 1 78 ? -27.595 -2.200 -6.504 1.00 93.75 78 PRO A O 1
ATOM 591 N N . LEU A 1 79 ? -25.868 -3.521 -5.971 1.00 95.06 79 LEU A N 1
ATOM 592 C CA . LEU A 1 79 ? -25.186 -3.327 -7.247 1.00 95.06 79 LEU A CA 1
ATOM 593 C C . LEU A 1 79 ? -25.867 -4.186 -8.312 1.00 95.06 79 LEU A C 1
ATOM 595 O O . LEU A 1 79 ? -26.118 -5.375 -8.090 1.00 95.06 79 LEU A O 1
ATOM 599 N N . THR A 1 80 ? -26.148 -3.586 -9.468 1.00 94.88 80 THR A N 1
ATOM 600 C CA . THR A 1 80 ? -26.874 -4.237 -10.561 1.00 94.88 80 THR A CA 1
ATOM 601 C C . THR A 1 80 ? -26.071 -4.230 -11.859 1.00 94.88 80 THR A C 1
ATOM 603 O O . THR A 1 80 ? -25.310 -3.306 -12.135 1.00 94.88 80 THR A O 1
ATOM 606 N N . GLU A 1 81 ? -26.228 -5.293 -12.644 1.00 94.44 81 GLU A N 1
ATOM 607 C CA . GLU A 1 81 ? -25.703 -5.421 -14.006 1.00 94.44 81 GLU A CA 1
ATOM 608 C C . GLU A 1 81 ? -26.860 -5.925 -14.895 1.00 94.44 81 GLU A C 1
ATOM 610 O O . GLU A 1 81 ? -27.131 -7.135 -14.937 1.00 94.44 81 GLU A O 1
ATOM 615 N N . PRO A 1 82 ? -27.612 -4.998 -15.526 1.00 93.31 82 PRO A N 1
ATOM 616 C CA . PRO A 1 82 ? -28.854 -5.303 -16.237 1.00 93.31 82 PRO A CA 1
ATOM 617 C C . PRO A 1 82 ? -28.681 -6.268 -17.410 1.00 93.31 82 PRO A C 1
ATOM 619 O O . PRO A 1 82 ? -29.523 -7.146 -17.589 1.00 93.31 82 PRO A O 1
ATOM 622 N N . ASP A 1 83 ? -27.574 -6.161 -18.153 1.00 94.19 83 ASP A N 1
ATOM 623 C CA . ASP A 1 83 ? -27.292 -6.985 -19.341 1.00 94.19 83 ASP A CA 1
ATOM 624 C C . ASP A 1 83 ? -27.249 -8.488 -19.020 1.00 94.19 83 ASP A C 1
ATOM 626 O O . ASP A 1 83 ? -27.508 -9.332 -19.877 1.00 94.19 83 ASP A O 1
ATOM 630 N N . TYR A 1 84 ? -26.937 -8.821 -17.765 1.00 91.12 84 TYR A N 1
ATOM 631 C CA . TYR A 1 84 ? -26.812 -10.190 -17.270 1.00 91.12 84 TYR A CA 1
ATOM 632 C C . TYR A 1 84 ? -27.841 -10.525 -16.181 1.00 91.12 84 TYR A C 1
ATOM 634 O O . TYR A 1 84 ? -27.782 -11.610 -15.602 1.00 91.12 84 TYR A O 1
ATOM 642 N N . ASN A 1 85 ? -28.777 -9.612 -15.892 1.00 93.62 85 ASN A N 1
ATOM 643 C CA . ASN A 1 85 ? -29.778 -9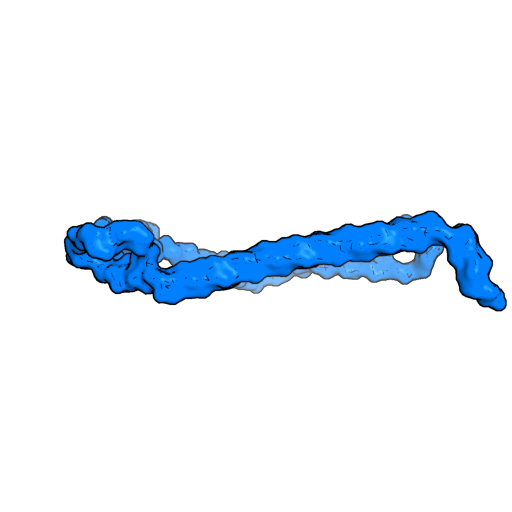.745 -14.832 1.00 93.62 85 ASN A CA 1
ATOM 644 C C . ASN A 1 85 ? -29.170 -10.084 -13.451 1.00 93.62 85 ASN A C 1
ATOM 646 O O . ASN A 1 85 ? -29.696 -10.909 -12.702 1.00 93.62 85 ASN A O 1
ATOM 650 N N . ILE A 1 86 ? -28.034 -9.466 -13.114 1.00 94.25 86 ILE A N 1
ATOM 651 C CA . ILE A 1 86 ? -27.359 -9.666 -11.824 1.00 94.25 86 ILE A CA 1
ATOM 652 C C . ILE A 1 86 ? -27.778 -8.549 -10.872 1.00 94.25 86 ILE A C 1
ATOM 654 O O . ILE A 1 86 ? -27.708 -7.371 -11.221 1.00 94.25 86 ILE A O 1
ATOM 658 N N . GLN A 1 87 ? -28.162 -8.916 -9.650 1.00 95.06 87 GLN A N 1
ATOM 659 C CA . GLN A 1 87 ? -28.399 -7.987 -8.546 1.00 95.06 87 GLN A CA 1
ATOM 660 C C . GLN A 1 87 ? -27.775 -8.570 -7.282 1.00 95.06 87 GLN A C 1
ATOM 662 O O . GLN A 1 87 ? -28.070 -9.707 -6.910 1.00 95.06 87 GLN A O 1
ATOM 667 N N . VAL A 1 88 ? -26.884 -7.820 -6.639 1.00 93.69 88 VAL A N 1
ATOM 668 C CA . VAL A 1 88 ? -26.152 -8.311 -5.468 1.00 93.69 88 VAL A CA 1
ATOM 669 C C . VAL A 1 88 ? -25.919 -7.206 -4.446 1.00 93.69 88 VAL A C 1
ATOM 671 O O . VAL A 1 88 ? -25.477 -6.106 -4.776 1.00 93.69 88 VAL A O 1
ATOM 674 N N . GLN A 1 89 ? -26.169 -7.524 -3.175 1.00 93.38 89 GLN A N 1
ATOM 675 C CA . GLN A 1 89 ? -25.800 -6.661 -2.057 1.00 93.38 89 GLN A CA 1
ATOM 676 C C . GLN A 1 89 ? -24.299 -6.812 -1.787 1.00 93.38 89 GLN A C 1
ATOM 678 O O . GLN A 1 89 ? -23.866 -7.749 -1.117 1.00 93.38 89 GLN A O 1
ATOM 683 N N . ALA A 1 90 ? -23.486 -5.931 -2.366 1.00 91.88 90 ALA A N 1
ATOM 684 C CA . ALA A 1 90 ? -22.035 -5.989 -2.247 1.00 91.88 90 ALA A CA 1
ATOM 685 C C . ALA A 1 90 ? -21.403 -4.596 -2.296 1.00 91.88 90 ALA A C 1
ATOM 687 O O . ALA A 1 90 ? -21.946 -3.668 -2.883 1.00 91.88 90 ALA A O 1
ATOM 688 N N . VAL A 1 91 ? -20.201 -4.471 -1.728 1.00 93.12 91 VAL A N 1
ATOM 689 C CA . VAL A 1 91 ? -19.409 -3.225 -1.748 1.00 93.12 91 VAL A CA 1
ATOM 690 C C . VAL A 1 91 ? -18.820 -2.961 -3.134 1.00 93.12 91 VAL A C 1
ATOM 692 O O . VAL A 1 91 ? -18.606 -1.818 -3.530 1.00 93.12 91 VAL A O 1
ATOM 695 N N . LYS A 1 92 ? -18.515 -4.030 -3.877 1.00 93.06 92 LYS A N 1
ATOM 696 C CA . LYS A 1 92 ? -17.890 -3.946 -5.193 1.00 93.06 92 LYS A CA 1
ATOM 697 C C . LYS A 1 92 ? -18.295 -5.127 -6.062 1.00 93.06 92 LYS A C 1
ATOM 699 O O . LYS A 1 92 ? -17.958 -6.269 -5.758 1.00 93.06 92 LYS A O 1
ATOM 704 N N . LEU A 1 93 ? -18.923 -4.827 -7.191 1.00 93.38 93 LEU A N 1
ATOM 705 C CA . LEU A 1 93 ? -19.144 -5.763 -8.284 1.00 93.38 93 LEU A CA 1
ATOM 706 C C . LEU A 1 93 ? -18.016 -5.571 -9.306 1.00 93.38 93 LEU A C 1
ATOM 708 O O . LEU A 1 93 ? -17.861 -4.492 -9.871 1.00 93.38 93 LEU A O 1
ATOM 712 N N . LYS A 1 94 ? -17.172 -6.593 -9.508 1.00 93.75 94 LYS A N 1
ATOM 713 C CA . LYS A 1 94 ? -16.085 -6.557 -10.501 1.00 93.75 94 LYS A CA 1
ATOM 714 C C . LYS A 1 94 ? -16.385 -7.537 -11.628 1.00 93.75 94 LYS A C 1
ATOM 716 O O . LYS A 1 94 ? -16.242 -8.743 -11.448 1.00 93.75 94 LYS A O 1
ATOM 721 N N . ARG A 1 95 ? -16.699 -7.006 -12.806 1.00 89.88 95 ARG A N 1
ATOM 722 C CA . ARG A 1 95 ? -16.793 -7.784 -14.041 1.00 89.88 95 ARG A CA 1
ATOM 723 C C . ARG A 1 95 ? -15.388 -8.149 -14.533 1.00 89.88 95 ARG A C 1
ATOM 725 O O . ARG A 1 95 ? -14.515 -7.286 -14.631 1.00 89.88 95 ARG A O 1
ATOM 732 N N . ARG A 1 96 ? -15.153 -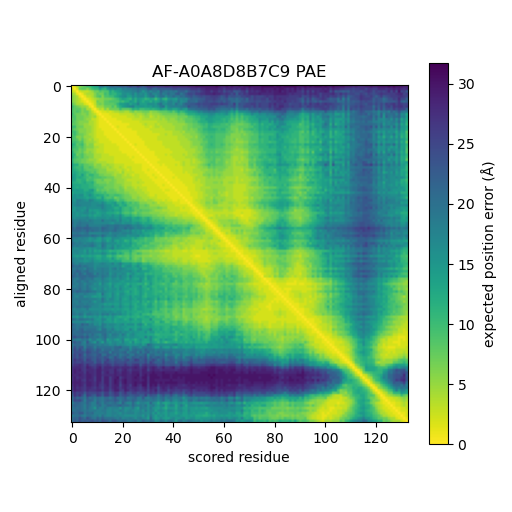9.431 -14.815 1.00 90.75 96 ARG A N 1
ATOM 733 C CA . ARG A 1 96 ? -13.975 -9.915 -15.550 1.00 90.75 96 ARG A CA 1
ATOM 734 C C . ARG A 1 96 ? -14.483 -10.549 -16.833 1.00 90.75 96 ARG A C 1
ATOM 736 O O . ARG A 1 96 ? -15.272 -11.483 -16.769 1.00 90.75 96 ARG A O 1
ATOM 743 N N . VAL A 1 97 ? -14.071 -9.996 -17.964 1.00 89.00 97 VAL A N 1
ATOM 744 C CA . VAL A 1 97 ? -14.389 -10.529 -19.290 1.00 89.00 97 VAL A CA 1
ATOM 745 C C . VAL A 1 97 ? -13.124 -11.170 -19.832 1.00 89.00 97 VAL A C 1
ATOM 747 O O . VAL A 1 97 ? -12.043 -10.628 -19.618 1.00 89.00 97 VAL A O 1
ATOM 750 N N . GLN A 1 98 ? -13.278 -12.310 -20.494 1.00 90.19 98 GLN A N 1
ATOM 751 C CA . GLN A 1 98 ? -12.236 -12.927 -21.301 1.00 90.19 98 GLN A CA 1
ATOM 752 C C . GLN A 1 98 ? -12.695 -12.913 -22.752 1.00 90.19 98 GLN A C 1
ATOM 754 O O . GLN A 1 98 ? -13.868 -13.170 -23.034 1.00 90.19 98 GLN A O 1
ATOM 759 N N . MET A 1 99 ? -11.776 -12.609 -23.655 1.00 90.19 99 MET A N 1
ATOM 760 C CA . MET A 1 99 ? -11.997 -12.632 -25.092 1.00 90.19 99 MET A CA 1
ATOM 761 C C . MET A 1 99 ? -11.149 -13.748 -25.690 1.00 90.19 99 MET A C 1
ATOM 763 O O . MET A 1 99 ? -9.960 -13.858 -25.396 1.00 90.19 99 MET A O 1
ATOM 767 N N . TYR A 1 100 ? -11.756 -14.572 -26.542 1.00 94.38 100 TYR A N 1
ATOM 768 C CA . TYR A 1 100 ? -10.998 -15.502 -27.370 1.00 94.38 100 TYR A CA 1
ATOM 769 C C . TYR A 1 100 ? -10.542 -14.756 -28.621 1.00 94.38 100 TYR A C 1
ATOM 771 O O . TYR A 1 100 ? -11.366 -14.381 -29.459 1.00 94.38 100 TYR A O 1
ATOM 779 N N . GLN A 1 101 ? -9.248 -14.458 -28.699 1.00 95.62 101 GLN A N 1
ATOM 780 C CA . GLN A 1 101 ? -8.704 -13.571 -29.722 1.00 95.62 101 GLN A CA 1
ATOM 781 C C . GLN A 1 101 ? -7.319 -14.015 -30.183 1.00 95.62 101 GLN A C 1
ATOM 783 O O . GLN A 1 101 ? -6.628 -14.766 -29.499 1.00 95.62 101 GLN A O 1
ATOM 788 N N . TRP A 1 102 ? -6.908 -13.509 -31.344 1.00 96.00 102 TRP A N 1
ATOM 789 C CA . TRP A 1 102 ? -5.540 -13.658 -31.823 1.00 96.00 102 TRP A CA 1
ATOM 790 C C . TRP A 1 102 ? -4.578 -12.875 -30.927 1.00 96.00 102 TRP A C 1
ATOM 792 O O . TRP A 1 102 ? -4.774 -11.684 -30.672 1.00 96.00 102 TRP A O 1
ATOM 802 N N . ILE A 1 103 ? -3.536 -13.550 -30.463 1.00 93.19 103 ILE A N 1
ATOM 803 C CA . ILE A 1 103 ? -2.421 -12.987 -29.716 1.00 93.19 103 ILE A CA 1
ATOM 804 C C . ILE A 1 103 ? -1.201 -13.033 -30.630 1.00 93.19 103 ILE A C 1
ATOM 806 O O . ILE A 1 103 ? -0.847 -14.091 -31.147 1.00 93.19 103 ILE A O 1
ATOM 810 N N . GLU A 1 104 ? -0.593 -11.870 -30.850 1.00 94.38 104 GLU A N 1
ATOM 811 C CA . GLU A 1 104 ? 0.686 -11.759 -31.545 1.00 94.38 104 GLU A CA 1
ATOM 812 C C . GLU A 1 104 ? 1.822 -12.001 -30.549 1.00 94.38 104 GLU A C 1
ATOM 814 O O . GLU A 1 104 ? 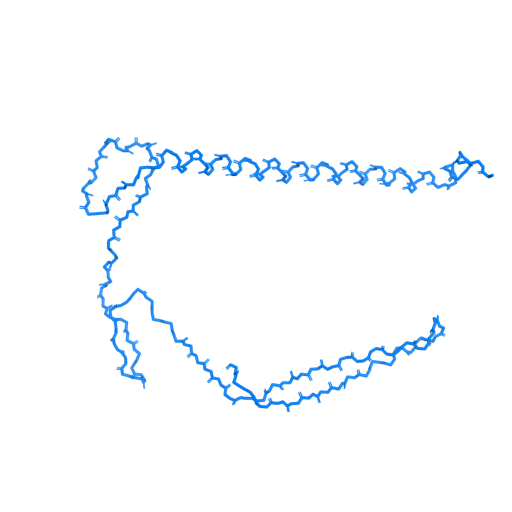1.925 -11.314 -29.528 1.00 94.38 104 GLU A O 1
ATOM 819 N N . GLU A 1 105 ? 2.673 -12.971 -30.859 1.00 89.50 105 GLU A N 1
ATOM 820 C CA . GLU A 1 105 ? 3.932 -13.223 -30.172 1.00 89.50 105 GLU A CA 1
ATOM 821 C C . GLU A 1 105 ? 5.092 -12.877 -31.106 1.00 89.50 105 GLU A C 1
ATOM 823 O O . GLU A 1 105 ? 5.173 -13.366 -32.236 1.00 89.50 105 GLU A O 1
ATOM 828 N N . THR A 1 106 ? 6.007 -12.038 -30.621 1.00 89.56 106 THR A N 1
ATOM 829 C CA . THR A 1 106 ? 7.148 -11.557 -31.407 1.00 89.56 106 THR A CA 1
ATOM 830 C C . THR A 1 106 ? 8.431 -12.181 -30.891 1.00 89.56 106 THR A C 1
ATOM 832 O O . THR A 1 106 ? 8.791 -12.011 -29.725 1.00 89.56 106 THR A O 1
ATOM 835 N N . VAL A 1 107 ? 9.151 -12.863 -31.780 1.00 85.25 107 VAL A N 1
ATOM 836 C CA . VAL A 1 107 ? 10.485 -13.400 -31.506 1.00 85.25 107 VAL A CA 1
ATOM 837 C C . VAL A 1 107 ? 11.506 -12.529 -32.233 1.00 85.25 107 VAL A C 1
ATOM 839 O O . VAL A 1 107 ? 11.536 -12.491 -33.464 1.00 85.25 107 VAL A O 1
ATOM 842 N N . GLU A 1 108 ? 12.329 -11.803 -31.470 1.00 81.25 108 GLU A N 1
ATOM 843 C CA . GLU A 1 108 ? 13.463 -11.044 -32.009 1.00 81.25 108 GLU A CA 1
ATOM 844 C C . GLU A 1 108 ? 14.712 -11.927 -32.033 1.00 81.25 108 GLU A C 1
ATOM 846 O O . GLU A 1 108 ? 15.247 -12.288 -30.982 1.00 81.25 108 GLU A O 1
ATOM 851 N N . ASN A 1 109 ? 15.214 -12.232 -33.228 1.00 73.75 109 ASN A N 1
ATOM 852 C CA . ASN A 1 109 ? 16.488 -12.919 -33.389 1.00 73.75 109 ASN A CA 1
ATOM 853 C C . ASN A 1 109 ? 17.570 -11.885 -33.705 1.00 73.75 109 ASN A C 1
ATOM 855 O O . ASN A 1 109 ? 17.559 -11.249 -34.757 1.00 73.75 109 ASN A O 1
ATOM 859 N N . ARG A 1 110 ? 18.526 -11.712 -32.787 1.00 65.75 110 ARG A N 1
ATOM 860 C CA . ARG A 1 110 ? 19.718 -10.886 -33.022 1.00 65.75 110 ARG A CA 1
ATOM 861 C C . ARG A 1 110 ? 20.880 -11.797 -33.378 1.00 65.75 110 ARG A C 1
ATOM 863 O O . ARG A 1 110 ? 21.447 -12.440 -32.497 1.00 65.75 110 ARG A O 1
ATOM 870 N N . TYR A 1 111 ? 21.225 -11.854 -34.658 1.00 61.62 111 TYR A N 1
ATOM 871 C CA . TYR A 1 111 ? 22.423 -12.548 -35.116 1.00 61.62 111 TYR A CA 1
ATOM 872 C C . TYR A 1 111 ? 23.559 -11.534 -35.292 1.00 61.62 111 TYR A C 1
ATOM 874 O O . TYR A 1 111 ? 23.390 -10.511 -35.953 1.00 61.62 111 TYR A O 1
ATOM 882 N N . GLY A 1 112 ? 24.702 -11.782 -34.651 1.00 56.88 112 GLY A N 1
ATOM 883 C CA . GLY A 1 112 ? 25.870 -10.907 -34.704 1.00 56.88 112 GLY A CA 1
ATOM 884 C C . GLY A 1 112 ? 27.082 -11.644 -35.256 1.00 56.88 112 GLY A C 1
ATOM 885 O O . GLY A 1 112 ? 27.802 -12.285 -34.493 1.00 56.88 112 GLY A O 1
ATOM 886 N N . ASP A 1 113 ? 27.343 -11.508 -36.557 1.00 55.06 113 ASP A N 1
ATOM 887 C CA . ASP A 1 113 ? 28.620 -11.911 -37.150 1.00 55.06 113 ASP A CA 1
ATOM 888 C C . ASP A 1 113 ? 29.663 -10.809 -36.927 1.00 55.06 113 ASP A C 1
ATOM 890 O O . ASP A 1 113 ? 29.856 -9.917 -37.749 1.00 55.06 113 ASP A O 1
ATOM 894 N N . THR A 1 114 ? 30.391 -10.921 -35.814 1.00 54.91 114 THR A N 1
ATOM 895 C CA . THR A 1 114 ? 31.649 -10.213 -35.504 1.00 54.91 114 THR A CA 1
ATOM 896 C C . THR A 1 114 ? 31.616 -8.672 -35.453 1.00 54.91 114 THR A C 1
ATOM 898 O O . THR A 1 114 ? 30.818 -7.976 -36.067 1.00 54.91 114 THR A O 1
ATOM 901 N N . VAL A 1 115 ? 32.558 -8.111 -34.691 1.00 56.84 115 VAL A N 1
ATOM 902 C CA . VAL A 1 115 ? 32.642 -6.698 -34.256 1.00 56.84 115 VAL A CA 1
ATOM 903 C C . VAL A 1 115 ? 32.961 -5.702 -35.399 1.00 56.84 115 VAL A C 1
ATOM 905 O O . VAL A 1 115 ? 33.368 -4.575 -35.140 1.00 56.84 115 VAL A O 1
ATOM 908 N N . SER A 1 116 ? 32.831 -6.090 -36.673 1.00 52.19 116 SER A N 1
ATOM 909 C CA . SER A 1 116 ? 33.316 -5.293 -37.815 1.00 52.19 116 SER A CA 1
ATOM 910 C C . SER A 1 116 ? 32.294 -5.001 -38.919 1.00 52.19 116 SER A C 1
ATOM 912 O O . SER A 1 116 ? 32.660 -4.366 -39.904 1.00 52.19 116 SER A O 1
ATOM 914 N N . SER A 1 117 ? 31.017 -5.379 -38.778 1.00 48.94 117 SER A N 1
ATOM 915 C CA . SER A 1 117 ? 29.983 -4.998 -39.753 1.00 48.94 117 SER A CA 1
ATOM 916 C C . SER A 1 117 ? 28.896 -4.114 -39.128 1.00 48.94 117 SER A C 1
ATOM 918 O O . SER A 1 117 ? 28.331 -4.417 -38.084 1.00 48.94 117 SER A O 1
ATOM 920 N N . VAL A 1 118 ? 28.620 -2.977 -39.776 1.00 54.81 118 VAL A N 1
ATOM 921 C CA . VAL A 1 118 ? 27.647 -1.931 -39.379 1.00 54.81 118 VAL A CA 1
ATOM 922 C C . VAL A 1 118 ? 26.200 -2.323 -39.747 1.00 54.81 118 VAL A C 1
ATOM 924 O O . VAL A 1 118 ? 25.292 -1.498 -39.765 1.00 54.81 118 VAL A O 1
ATOM 927 N N . HIS A 1 119 ? 25.954 -3.601 -40.032 1.00 48.28 119 HIS A N 1
ATOM 928 C CA . HIS A 1 119 ? 24.641 -4.109 -40.408 1.00 48.28 119 HIS A CA 1
ATOM 929 C C . HIS A 1 119 ? 24.185 -5.151 -39.390 1.00 48.28 119 HIS A C 1
ATOM 931 O O . HIS A 1 119 ? 24.343 -6.351 -39.592 1.00 48.28 119 HIS A O 1
ATOM 937 N N . THR A 1 120 ? 23.598 -4.685 -38.287 1.00 55.09 120 THR A N 1
ATOM 938 C CA . THR A 1 120 ? 22.761 -5.542 -37.445 1.00 55.09 120 THR A CA 1
ATOM 939 C C . THR A 1 120 ? 21.510 -5.876 -38.253 1.00 55.09 120 THR A C 1
ATOM 941 O O . THR A 1 120 ? 20.628 -5.032 -38.404 1.00 55.09 120 THR A O 1
ATOM 944 N N . ALA A 1 121 ? 21.448 -7.074 -38.830 1.00 56.91 121 ALA A N 1
ATOM 945 C CA . ALA A 1 121 ? 20.209 -7.587 -39.395 1.00 56.91 121 ALA A CA 1
ATOM 946 C C . ALA A 1 121 ? 19.281 -7.949 -38.225 1.00 56.91 121 ALA A C 1
ATOM 948 O O . ALA A 1 121 ? 19.512 -8.928 -37.517 1.00 56.91 121 ALA A O 1
ATOM 949 N N . GLU A 1 122 ? 18.278 -7.111 -37.971 1.00 65.81 122 GLU A N 1
ATOM 950 C CA . GLU A 1 122 ? 17.203 -7.421 -37.030 1.00 65.81 122 GLU A CA 1
ATOM 951 C C . GLU A 1 122 ? 16.158 -8.265 -37.767 1.00 65.81 122 GLU A C 1
ATOM 953 O O . GLU A 1 122 ? 15.406 -7.739 -38.586 1.00 65.81 122 GLU A O 1
ATOM 958 N N . ASP A 1 123 ? 16.131 -9.575 -37.511 1.00 79.06 123 ASP A N 1
ATOM 959 C CA . ASP A 1 123 ? 15.065 -10.450 -38.003 1.00 79.06 123 ASP A CA 1
ATOM 960 C C . ASP A 1 123 ? 13.975 -10.579 -36.930 1.00 79.06 123 ASP A C 1
ATOM 962 O O . ASP A 1 123 ? 14.247 -10.904 -35.766 1.00 79.06 123 ASP A O 1
ATOM 966 N N . ARG A 1 124 ? 12.731 -10.284 -37.319 1.00 86.75 124 ARG A N 1
ATOM 967 C CA . ARG A 1 124 ? 11.548 -10.356 -36.457 1.00 86.75 124 ARG A CA 1
ATOM 968 C C . ARG A 1 124 ? 10.576 -11.362 -37.040 1.00 86.75 124 ARG A C 1
ATOM 970 O O . ARG A 1 124 ? 10.021 -11.146 -38.115 1.00 86.75 124 ARG A O 1
ATOM 977 N N . THR A 1 125 ? 10.327 -12.436 -36.300 1.00 89.06 125 THR A N 1
ATOM 978 C CA . THR A 1 125 ? 9.295 -13.413 -36.652 1.00 89.06 125 THR A CA 1
ATOM 979 C C . THR A 1 125 ? 8.064 -13.195 -35.782 1.00 89.06 125 THR A C 1
ATOM 981 O O . THR A 1 125 ? 8.169 -13.118 -34.557 1.00 89.06 125 THR A O 1
ATOM 984 N N . TYR A 1 126 ? 6.902 -13.110 -36.428 1.00 91.06 126 TYR A N 1
ATOM 985 C CA . TYR A 1 126 ? 5.605 -12.941 -35.781 1.00 91.06 126 TYR A CA 1
ATOM 986 C C . TYR A 1 126 ? 4.838 -14.263 -35.816 1.00 91.06 126 TYR A C 1
ATOM 988 O O . TYR A 1 126 ? 4.700 -14.875 -36.877 1.00 91.06 126 TYR A O 1
ATOM 996 N N . TYR A 1 127 ? 4.320 -14.683 -34.666 1.00 92.19 127 TYR A N 1
ATOM 997 C CA . TYR A 1 127 ? 3.437 -15.835 -34.528 1.00 92.19 127 TYR A CA 1
ATOM 998 C C . TYR A 1 127 ? 2.079 -15.364 -34.022 1.00 92.19 127 TYR A C 1
ATOM 1000 O O . TYR A 1 127 ? 2.001 -14.498 -33.156 1.00 92.19 127 TYR A O 1
ATOM 1008 N N . TYR A 1 128 ? 1.007 -15.942 -34.559 1.00 93.94 128 TYR A N 1
ATOM 1009 C CA . TYR A 1 128 ? -0.355 -15.627 -34.146 1.00 93.94 128 TYR A CA 1
ATOM 1010 C C . TYR A 1 128 ? -1.027 -16.889 -33.623 1.00 93.94 128 TYR A C 1
ATOM 1012 O O . TYR A 1 128 ? -1.181 -17.866 -34.359 1.00 93.94 128 TYR A O 1
ATOM 1020 N N . THR A 1 129 ? -1.443 -16.867 -32.362 1.00 94.62 129 THR A N 1
ATOM 1021 C CA . THR A 1 129 ? -2.165 -17.969 -31.714 1.00 94.62 129 THR A CA 1
ATOM 1022 C C . THR A 1 129 ? -3.498 -17.459 -31.175 1.00 94.62 129 THR A C 1
ATOM 1024 O O . THR A 1 129 ? -3.607 -16.311 -30.755 1.00 94.62 129 THR A O 1
ATOM 1027 N N . MET A 1 130 ? -4.552 -18.275 -31.241 1.00 95.19 130 MET A N 1
ATOM 1028 C CA . MET A 1 130 ? -5.831 -17.930 -30.613 1.00 95.19 130 MET A CA 1
ATOM 1029 C C . MET A 1 130 ? -5.862 -18.479 -29.193 1.00 95.19 130 MET A C 1
ATOM 1031 O O . MET A 1 130 ? -5.840 -19.698 -29.007 1.00 95.19 130 MET A O 1
ATOM 1035 N N . ASP A 1 131 ? -5.958 -17.590 -28.210 1.00 94.50 131 ASP A N 1
ATOM 1036 C CA . ASP A 1 131 ? -6.044 -17.963 -26.800 1.00 94.50 131 ASP A CA 1
ATOM 1037 C C . ASP A 1 131 ? -7.010 -17.044 -26.033 1.00 94.50 131 ASP A C 1
ATOM 1039 O O . ASP A 1 131 ? -7.414 -15.979 -26.515 1.00 94.50 131 ASP A O 1
ATOM 1043 N N . TRP A 1 132 ? -7.421 -17.481 -24.842 1.00 91.88 132 TRP A N 1
ATOM 1044 C CA . TRP A 1 132 ? -8.253 -16.705 -23.927 1.00 91.88 132 TRP A CA 1
ATOM 1045 C C . TRP A 1 132 ? -7.417 -15.630 -23.235 1.00 91.88 132 TRP A C 1
ATOM 1047 O O . TRP A 1 132 ? -6.488 -15.945 -22.490 1.00 91.88 132 TRP A O 1
ATOM 1057 N N . ARG A 1 133 ? -7.783 -14.360 -23.422 1.00 81.75 133 ARG A N 1
ATOM 1058 C CA . ARG A 1 133 ? -7.133 -13.223 -22.759 1.00 81.75 133 ARG A CA 1
ATOM 1059 C C . ARG A 1 133 ? -8.117 -12.311 -22.043 1.00 81.75 133 ARG A C 1
ATOM 1061 O O . ARG A 1 133 ? -9.264 -12.174 -22.521 1.00 81.75 133 ARG A O 1
#

Sequence (133 aa):
MNCTETLKSCWLKTLIGLILLIAGSCVLFYNEARAISTAVSLEEAFGEAVTVSADNPYDRRFEGSLIHLKGSIVTGEPLTEPDYNIQVQAVKLKRRVQMYQWIEETVENRYGDTVSSVHTAEDRTYYYTMDWR

pLDDT: mean 86.18, std 12.79, range [48.28, 97.88]

Organism: Culex pipiens (NCBI:txid7175)